Protein AF-A0A949YER8-F1 (afdb_monomer_lite)

Structure (mmCIF, N/CA/C/O backbone):
data_AF-A0A949YER8-F1
#
_entry.id   AF-A0A949YER8-F1
#
loop_
_atom_site.group_PDB
_atom_site.id
_atom_site.type_symbol
_atom_site.label_atom_id
_atom_site.label_alt_id
_atom_site.label_comp_id
_atom_site.label_asym_id
_atom_site.label_entity_id
_atom_site.label_seq_id
_atom_site.pdbx_PDB_ins_code
_atom_site.Cartn_x
_atom_site.Cartn_y
_atom_site.Cartn_z
_atom_site.occupancy
_atom_site.B_iso_or_equiv
_atom_site.auth_seq_id
_atom_site.auth_comp_id
_atom_site.auth_asym_id
_atom_site.auth_atom_id
_atom_site.pdbx_PDB_model_num
ATOM 1 N N . MET A 1 1 ? -13.036 -15.493 0.916 1.00 74.81 1 MET A N 1
ATOM 2 C CA . MET A 1 1 ? -12.367 -14.750 1.998 1.00 74.81 1 MET A CA 1
ATOM 3 C C . MET A 1 1 ? -13.317 -13.666 2.458 1.00 74.81 1 MET A C 1
ATOM 5 O O . MET A 1 1 ? -13.847 -12.955 1.612 1.00 74.81 1 MET A O 1
ATOM 9 N N . ALA A 1 2 ? -13.584 -13.602 3.754 1.00 88.44 2 ALA A N 1
ATOM 10 C CA . ALA A 1 2 ? -14.279 -12.501 4.405 1.00 88.44 2 ALA A CA 1
ATOM 11 C C . ALA A 1 2 ? -13.252 -11.532 5.011 1.00 88.44 2 ALA A C 1
ATOM 13 O O . ALA A 1 2 ? -12.121 -11.923 5.291 1.00 88.44 2 ALA A O 1
ATOM 14 N N . LEU A 1 3 ? -13.646 -10.279 5.255 1.00 85.06 3 LEU A N 1
ATOM 15 C CA . LEU A 1 3 ? -12.773 -9.286 5.898 1.00 85.06 3 LEU A CA 1
ATOM 16 C C . LEU A 1 3 ? -12.274 -9.771 7.270 1.00 85.06 3 LEU A C 1
ATOM 18 O O . LEU A 1 3 ? -11.099 -9.629 7.587 1.00 85.06 3 LEU A O 1
ATOM 22 N N . ALA A 1 4 ? -13.149 -10.433 8.033 1.00 89.06 4 ALA A N 1
ATOM 23 C CA . ALA A 1 4 ? -12.834 -11.026 9.331 1.00 89.06 4 ALA A CA 1
ATOM 24 C C . ALA A 1 4 ? -11.679 -12.046 9.286 1.00 89.06 4 ALA A C 1
ATOM 26 O O . ALA A 1 4 ? -11.005 -12.232 10.291 1.00 89.06 4 ALA A O 1
ATOM 27 N N . ASP A 1 5 ? -11.384 -12.654 8.130 1.00 89.00 5 ASP A N 1
ATOM 28 C CA . ASP A 1 5 ? -10.284 -13.619 7.995 1.00 89.00 5 ASP A CA 1
ATOM 29 C C . ASP A 1 5 ? -8.893 -12.964 8.152 1.00 89.00 5 ASP A C 1
ATOM 31 O O . ASP A 1 5 ? -7.879 -13.668 8.153 1.00 89.00 5 ASP A O 1
ATOM 35 N N . PHE A 1 6 ? -8.811 -11.629 8.196 1.00 88.19 6 PHE A N 1
ATOM 36 C CA . PHE A 1 6 ? -7.568 -10.852 8.291 1.00 88.19 6 PHE A CA 1
ATOM 37 C C . PHE A 1 6 ? -7.349 -10.199 9.662 1.00 88.19 6 PHE A C 1
ATOM 39 O O . PHE A 1 6 ? -6.256 -9.704 9.915 1.00 88.19 6 PHE A O 1
ATOM 46 N N . PHE A 1 7 ? -8.348 -10.222 10.543 1.00 88.75 7 PHE A N 1
ATOM 47 C CA . PHE A 1 7 ? -8.289 -9.597 11.865 1.00 88.75 7 PHE A CA 1
ATOM 48 C C . PHE A 1 7 ? -8.233 -10.656 12.965 1.00 88.75 7 PHE A C 1
ATOM 50 O O . PHE A 1 7 ? -8.717 -11.777 12.790 1.00 88.75 7 PHE A O 1
ATOM 57 N N . SER A 1 8 ? -7.652 -10.315 14.118 1.00 90.44 8 SER A N 1
ATOM 58 C CA . SER A 1 8 ? -7.737 -11.200 15.279 1.00 90.44 8 SER A CA 1
ATOM 59 C C . SER A 1 8 ? -9.167 -11.226 15.832 1.00 90.44 8 SER A C 1
ATOM 61 O O . SER A 1 8 ? -9.960 -10.308 15.614 1.00 90.44 8 SER A O 1
ATOM 63 N N . ALA A 1 9 ? -9.506 -12.264 16.601 1.00 92.19 9 ALA A N 1
ATOM 64 C CA . ALA A 1 9 ? -10.807 -12.329 17.270 1.00 92.19 9 ALA A CA 1
ATOM 65 C C . ALA A 1 9 ? -11.037 -11.130 18.213 1.00 92.19 9 ALA A C 1
ATOM 67 O O . ALA A 1 9 ? -12.163 -10.644 18.322 1.00 92.19 9 ALA A O 1
ATOM 68 N N . ASN A 1 10 ? -9.967 -10.633 18.846 1.00 92.75 10 ASN A N 1
ATOM 69 C CA . ASN A 1 10 ? -10.015 -9.469 19.729 1.00 92.75 10 ASN A CA 1
ATOM 70 C C . ASN A 1 10 ? -10.326 -8.188 18.947 1.00 92.75 10 ASN A C 1
ATOM 72 O O . ASN A 1 10 ? -11.195 -7.430 19.368 1.00 92.75 10 ASN A O 1
ATOM 76 N N . ASP A 1 11 ? -9.686 -7.980 17.791 1.00 91.62 11 ASP A N 1
ATOM 77 C CA . ASP A 1 11 ? -9.943 -6.807 16.944 1.00 91.62 11 ASP A CA 1
ATOM 78 C C . ASP A 1 11 ? -11.385 -6.815 16.426 1.00 91.62 11 ASP A C 1
ATOM 80 O O . ASP A 1 11 ? -12.081 -5.803 16.487 1.00 91.62 11 ASP A O 1
ATOM 84 N N . ILE A 1 12 ? -11.873 -7.982 15.981 1.00 93.38 12 ILE A N 1
ATOM 85 C CA . ILE A 1 12 ? -13.264 -8.153 15.535 1.00 93.38 12 ILE A CA 1
ATOM 86 C C . ILE A 1 12 ? -14.235 -7.798 16.664 1.00 93.38 12 ILE A C 1
ATOM 88 O O . ILE A 1 12 ? -15.216 -7.088 16.429 1.00 93.38 12 ILE A O 1
ATOM 92 N N . GLN A 1 13 ? -13.978 -8.278 17.883 1.00 95.44 13 GLN A N 1
ATOM 93 C CA . GLN A 1 13 ? -14.817 -7.981 19.040 1.00 95.44 13 GLN A CA 1
ATOM 94 C C . GLN A 1 13 ? -14.779 -6.491 19.403 1.00 95.44 13 GLN A C 1
ATOM 96 O O . GLN A 1 13 ? -15.836 -5.918 19.665 1.00 95.44 13 GLN A O 1
ATOM 101 N N . ALA A 1 14 ? -13.599 -5.864 19.392 1.00 94.25 14 ALA A N 1
ATOM 102 C CA . ALA A 1 14 ? -13.425 -4.449 19.710 1.00 94.25 14 ALA A CA 1
ATOM 103 C C . ALA A 1 14 ? -14.160 -3.545 18.707 1.00 94.25 14 ALA A C 1
ATOM 105 O O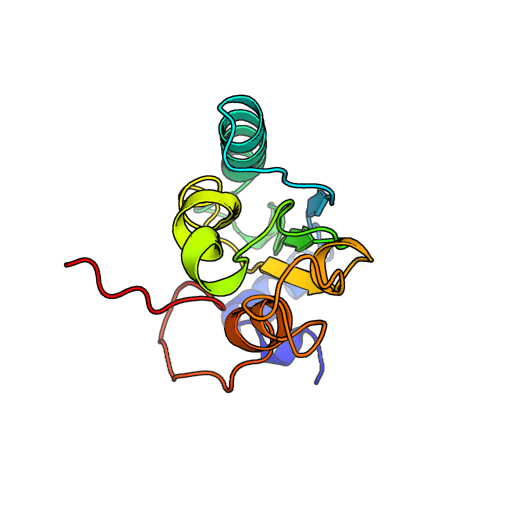 . ALA A 1 14 ? -14.983 -2.728 19.114 1.00 94.25 14 ALA A O 1
ATOM 106 N N . ILE A 1 15 ? -13.956 -3.759 17.402 1.00 94.62 15 ILE A N 1
ATOM 107 C CA . ILE A 1 15 ? -14.639 -3.019 16.326 1.00 94.62 15 ILE A CA 1
ATOM 108 C C . ILE A 1 15 ? -16.158 -3.213 16.414 1.00 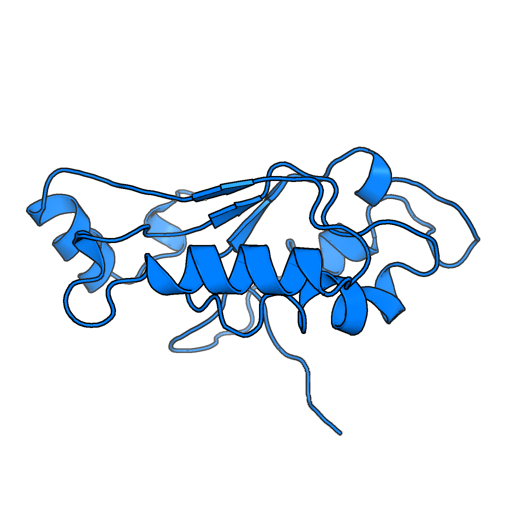94.62 15 ILE A C 1
ATOM 110 O O . ILE A 1 15 ? -16.924 -2.249 16.364 1.00 94.62 15 ILE A O 1
ATOM 114 N N . SER A 1 16 ? -16.614 -4.458 16.592 1.00 95.44 16 SER A N 1
ATOM 115 C CA . SER A 1 16 ? -18.049 -4.756 16.703 1.00 95.44 16 SER A CA 1
ATOM 116 C C . SER A 1 16 ? -18.672 -4.106 17.941 1.00 95.44 16 SER A C 1
ATOM 118 O O . SER A 1 16 ? -19.797 -3.616 17.873 1.00 95.44 16 SER A O 1
ATOM 120 N N . GLY A 1 17 ? -17.947 -4.085 19.064 1.00 97.00 17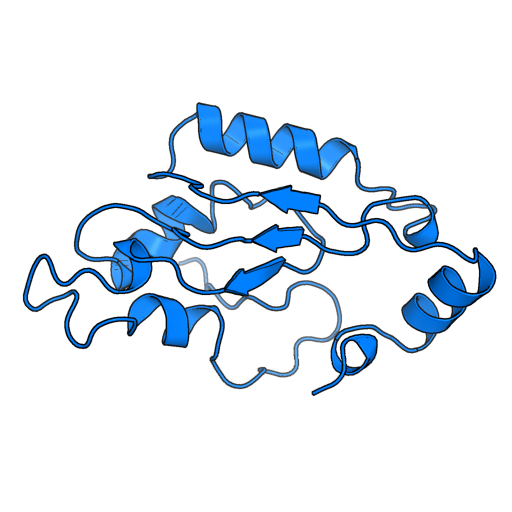 GLY A N 1
ATOM 121 C CA . GLY A 1 17 ? -18.373 -3.441 20.305 1.00 97.00 17 GLY A CA 1
ATOM 122 C C . GLY A 1 17 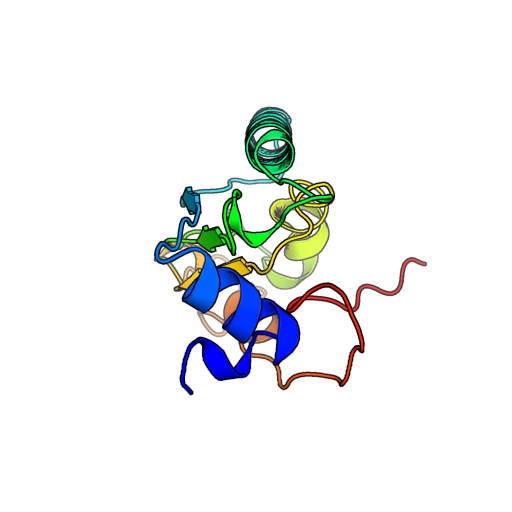? -18.398 -1.914 20.216 1.00 97.00 17 GLY A C 1
ATOM 123 O O . GLY A 1 17 ? -19.291 -1.293 20.789 1.00 97.00 17 GLY A O 1
ATOM 124 N N . PHE A 1 18 ? -17.466 -1.314 19.470 1.00 96.94 18 PHE A N 1
ATOM 125 C CA . PHE A 1 18 ? -17.456 0.123 19.184 1.00 96.94 18 PHE A CA 1
ATOM 126 C C . PHE A 1 18 ? -18.620 0.541 18.272 1.00 96.94 18 PHE A C 1
ATOM 128 O O . PHE A 1 18 ? -19.127 1.657 18.376 1.00 96.94 18 PHE A O 1
ATOM 135 N N . GLY A 1 19 ? -19.084 -0.367 17.406 1.00 97.38 19 GLY A N 1
ATOM 136 C CA . GLY A 1 19 ? -20.279 -0.179 16.579 1.00 97.38 19 GLY A CA 1
ATOM 137 C C . GLY A 1 19 ? -20.050 0.640 15.307 1.00 97.38 19 GLY A C 1
ATOM 138 O O . GLY A 1 19 ? -21.010 0.983 14.618 1.00 97.38 19 GLY A O 1
ATOM 139 N N . SER A 1 20 ? -18.795 0.943 14.971 1.00 94.94 20 SER A N 1
ATOM 140 C CA . SER A 1 20 ? -18.421 1.561 13.700 1.00 94.94 20 SER A CA 1
ATOM 141 C C . SER A 1 20 ? -17.066 1.046 13.217 1.00 94.94 20 SER A C 1
ATOM 143 O O . SER A 1 20 ? -16.281 0.508 13.994 1.00 94.94 20 SER A O 1
ATOM 145 N N . LEU A 1 21 ? -16.818 1.186 11.917 1.00 94.88 21 LEU A N 1
ATOM 146 C CA . LEU A 1 21 ? -15.573 0.806 11.262 1.00 94.88 21 LEU A CA 1
ATOM 147 C C . LEU A 1 21 ? -15.114 1.977 10.396 1.00 94.88 21 LEU A C 1
ATOM 149 O O . LEU A 1 21 ? -15.854 2.411 9.512 1.00 94.88 21 LEU A O 1
ATOM 153 N N . SER A 1 22 ? -13.892 2.442 10.628 1.00 97.19 22 SER A N 1
ATOM 154 C CA . SER A 1 22 ? -13.214 3.426 9.782 1.00 97.19 22 SER A CA 1
ATOM 155 C C . SER A 1 22 ? -12.058 2.758 9.044 1.00 97.19 22 SER A C 1
ATOM 157 O O . SER A 1 22 ? -11.479 1.792 9.538 1.00 97.19 22 SER A O 1
ATOM 159 N N . PHE A 1 23 ? -11.713 3.258 7.864 1.00 97.69 23 PHE A N 1
ATOM 160 C CA . PHE A 1 23 ? -10.560 2.808 7.086 1.00 97.69 23 PHE A CA 1
ATOM 161 C C . PHE A 1 23 ? -10.075 3.949 6.191 1.00 97.69 23 PHE A C 1
ATOM 163 O O . PHE A 1 23 ? -10.857 4.831 5.825 1.00 97.69 23 PHE A O 1
ATOM 170 N N . HIS A 1 24 ? -8.793 3.938 5.838 1.00 98.56 24 HIS A N 1
ATOM 171 C CA . HIS A 1 24 ? -8.262 4.850 4.828 1.00 98.56 24 HIS A CA 1
ATOM 172 C C . HIS A 1 24 ? -8.519 4.297 3.431 1.00 98.56 24 HIS A C 1
ATOM 174 O O . HIS A 1 24 ? -8.526 3.084 3.229 1.00 98.56 24 HIS A O 1
ATOM 180 N N . ALA A 1 25 ? -8.689 5.182 2.454 1.00 98.19 25 ALA A N 1
ATOM 181 C CA . ALA A 1 25 ? -8.735 4.813 1.047 1.00 98.19 25 ALA A CA 1
ATOM 182 C C . ALA A 1 25 ? -7.884 5.796 0.240 1.00 98.19 25 ALA A C 1
ATOM 184 O O . ALA A 1 25 ? -8.130 7.001 0.285 1.00 98.19 25 ALA A O 1
ATOM 185 N N . MET A 1 26 ? -6.891 5.285 -0.485 1.00 97.12 26 MET A N 1
ATOM 186 C CA . MET A 1 26 ? -6.021 6.084 -1.354 1.00 97.12 26 MET A CA 1
ATOM 187 C C . MET A 1 26 ? -5.530 5.258 -2.543 1.00 97.12 26 MET A C 1
ATOM 189 O O . MET A 1 26 ? -5.621 4.039 -2.518 1.00 97.12 26 MET A O 1
ATOM 193 N N . GLY A 1 27 ? -5.030 5.907 -3.586 1.00 97.38 27 GLY A N 1
ATOM 194 C CA . GLY A 1 27 ? -4.432 5.278 -4.763 1.00 97.38 27 GLY A CA 1
ATOM 195 C C . GLY A 1 27 ? -3.246 6.104 -5.239 1.00 97.38 27 GLY A C 1
ATOM 196 O O . GLY A 1 27 ? -2.944 7.132 -4.631 1.00 97.38 27 GLY A O 1
ATOM 197 N N . ASP A 1 28 ? -2.602 5.667 -6.318 1.00 98.19 28 ASP A N 1
ATOM 198 C CA . ASP A 1 28 ? -1.601 6.483 -7.013 1.00 98.19 28 ASP A CA 1
ATOM 199 C C . ASP A 1 28 ? -0.411 6.865 -6.103 1.00 98.19 28 ASP A C 1
ATOM 201 O O . ASP A 1 28 ? 0.048 8.009 -6.090 1.00 98.19 28 ASP A O 1
ATOM 205 N N . SER A 1 29 ? 0.101 5.898 -5.328 1.00 95.62 29 SER A N 1
ATOM 206 C CA . SER A 1 29 ? 1.129 6.122 -4.295 1.00 95.62 29 SER A CA 1
ATOM 207 C C . SER A 1 29 ? 2.392 6.792 -4.832 1.00 95.62 29 SER A C 1
ATOM 209 O O . SER A 1 29 ? 2.948 7.683 -4.194 1.00 95.62 29 SER A O 1
ATOM 211 N N . GLY A 1 30 ? 2.831 6.410 -6.034 1.00 95.69 30 GLY A N 1
ATOM 212 C CA . GLY A 1 30 ? 3.911 7.100 -6.731 1.00 95.69 30 GLY A CA 1
ATOM 213 C C . GLY A 1 30 ? 5.172 6.261 -6.924 1.00 95.69 30 GLY A C 1
ATOM 214 O O . GLY A 1 30 ? 5.136 5.102 -7.348 1.00 95.69 30 GLY A O 1
ATOM 215 N N . VAL A 1 31 ? 6.324 6.909 -6.742 1.00 96.81 31 VAL A N 1
ATOM 216 C CA . VAL A 1 31 ? 7.654 6.366 -7.079 1.00 96.81 31 VAL A CA 1
ATOM 217 C C . VAL A 1 31 ? 8.655 6.469 -5.926 1.00 96.81 31 VAL A C 1
ATOM 219 O O . VAL A 1 31 ? 9.862 6.453 -6.164 1.00 96.81 31 VAL A O 1
ATOM 222 N N . GLY A 1 32 ? 8.173 6.576 -4.688 1.00 95.56 32 GLY A N 1
ATOM 223 C CA . GLY A 1 32 ? 8.999 6.774 -3.497 1.00 95.56 32 GLY A CA 1
ATOM 224 C C . GLY A 1 32 ? 9.485 8.214 -3.334 1.00 95.56 32 GLY A C 1
ATOM 225 O O . GLY A 1 32 ? 10.646 8.441 -2.998 1.00 95.56 32 GLY A O 1
ATOM 226 N N . THR A 1 33 ? 8.636 9.200 -3.639 1.00 97.12 33 THR A N 1
ATOM 227 C CA . THR A 1 33 ? 8.992 10.619 -3.471 1.00 97.12 33 THR A CA 1
ATOM 228 C C . THR A 1 33 ? 8.777 11.080 -2.025 1.00 97.12 33 THR A C 1
ATOM 230 O O . THR A 1 33 ? 8.000 10.461 -1.295 1.00 97.12 33 THR A O 1
ATOM 233 N N . PRO A 1 34 ? 9.408 12.185 -1.585 1.00 97.06 34 PRO A N 1
ATOM 234 C CA . PRO A 1 34 ? 9.164 12.746 -0.254 1.00 97.06 34 PRO A CA 1
ATOM 235 C C . PRO A 1 34 ? 7.684 13.046 0.032 1.00 97.06 34 PRO A C 1
ATOM 237 O O . PRO A 1 34 ? 7.242 12.940 1.172 1.00 97.06 34 PRO A O 1
ATOM 240 N N . GLU A 1 35 ? 6.903 13.393 -0.991 1.00 97.06 35 GLU A N 1
ATOM 241 C CA . GLU A 1 35 ? 5.466 13.642 -0.865 1.00 97.06 35 GLU A CA 1
ATOM 242 C C . GLU A 1 35 ? 4.694 12.362 -0.533 1.00 97.06 35 GLU A C 1
ATOM 244 O O . GLU A 1 35 ? 3.788 12.406 0.296 1.00 97.06 35 GLU A O 1
ATOM 249 N N . GLN A 1 36 ? 5.080 11.221 -1.115 1.00 97.00 36 GLN A N 1
ATOM 250 C CA . GLN A 1 36 ? 4.498 9.921 -0.774 1.00 97.00 36 GLN A CA 1
ATOM 251 C C . GLN A 1 36 ? 4.756 9.578 0.699 1.00 97.00 36 GLN A C 1
ATOM 253 O O . GLN A 1 36 ? 3.818 9.246 1.420 1.00 97.00 36 GLN A O 1
ATOM 258 N N . HIS A 1 37 ? 5.997 9.754 1.171 1.00 96.94 37 HIS A N 1
ATOM 259 C CA . HIS A 1 37 ? 6.329 9.592 2.593 1.00 96.94 37 HIS A CA 1
ATOM 260 C C . HIS A 1 37 ? 5.482 10.515 3.481 1.00 96.94 37 HIS A C 1
ATOM 262 O O . HIS A 1 37 ? 4.946 10.084 4.494 1.00 96.94 37 HIS A O 1
ATOM 268 N N . ALA A 1 38 ? 5.297 11.779 3.087 1.00 97.56 38 ALA A N 1
ATOM 269 C CA . ALA A 1 38 ? 4.501 12.727 3.863 1.00 97.56 38 ALA A CA 1
ATOM 270 C C . ALA A 1 38 ? 3.015 12.328 3.964 1.00 97.56 38 ALA A C 1
ATOM 272 O O . ALA A 1 38 ? 2.383 12.594 4.991 1.00 97.56 38 ALA A O 1
ATOM 273 N N . VAL A 1 39 ? 2.456 11.699 2.923 1.00 97.38 39 VAL A N 1
ATOM 274 C CA . VAL A 1 39 ? 1.090 11.151 2.938 1.00 97.38 39 VAL A CA 1
ATOM 275 C C . VAL A 1 39 ? 1.006 9.941 3.867 1.00 97.38 39 VAL A C 1
ATOM 277 O O . VAL A 1 39 ? 0.130 9.919 4.733 1.00 97.38 39 VAL A O 1
ATOM 280 N N . ALA A 1 40 ? 1.933 8.987 3.757 1.00 96.19 40 ALA A N 1
ATOM 281 C CA . ALA A 1 40 ? 1.995 7.829 4.651 1.00 96.19 40 ALA A CA 1
ATOM 282 C C . ALA A 1 40 ? 2.163 8.244 6.123 1.00 96.19 40 ALA A C 1
ATOM 284 O O . ALA A 1 40 ? 1.439 7.761 6.993 1.00 96.19 40 ALA A O 1
ATOM 285 N N . ASP A 1 41 ? 3.024 9.227 6.395 1.00 96.94 41 ASP A N 1
ATOM 286 C CA . ASP A 1 41 ? 3.214 9.822 7.721 1.00 96.94 41 ASP A CA 1
ATOM 287 C C . ASP A 1 41 ? 1.965 10.542 8.236 1.00 96.94 41 ASP A C 1
ATOM 289 O O . ASP A 1 41 ? 1.735 10.628 9.442 1.00 96.94 41 ASP A O 1
ATOM 293 N N . ALA A 1 42 ? 1.168 11.139 7.350 1.00 98.12 42 ALA A N 1
ATOM 294 C CA . ALA A 1 42 ? -0.095 11.747 7.742 1.00 98.12 42 ALA A CA 1
ATOM 295 C C . ALA A 1 42 ? -1.125 10.684 8.117 1.00 98.12 42 ALA A C 1
ATOM 297 O O . ALA A 1 42 ? -1.732 10.797 9.179 1.00 98.12 42 ALA A O 1
ATOM 298 N N . MET A 1 43 ? -1.261 9.638 7.303 1.00 98.00 43 MET A N 1
ATOM 299 C CA . MET A 1 43 ? -2.158 8.522 7.591 1.00 98.00 43 MET A CA 1
ATOM 300 C C . MET A 1 43 ? -1.744 7.772 8.864 1.00 98.00 43 MET A C 1
ATOM 302 O O . MET A 1 43 ? -2.603 7.407 9.663 1.00 98.00 43 MET A O 1
ATOM 306 N N . SER A 1 44 ? -0.445 7.577 9.111 1.00 96.56 44 SER A N 1
ATOM 307 C CA . SER A 1 44 ? 0.032 6.881 10.313 1.00 96.56 44 SER A CA 1
ATOM 308 C C . SER A 1 44 ? -0.319 7.617 11.610 1.00 96.56 44 SER A C 1
ATOM 310 O O . SER A 1 44 ? -0.546 6.981 12.639 1.00 96.56 44 SER A O 1
ATOM 312 N N . ARG A 1 45 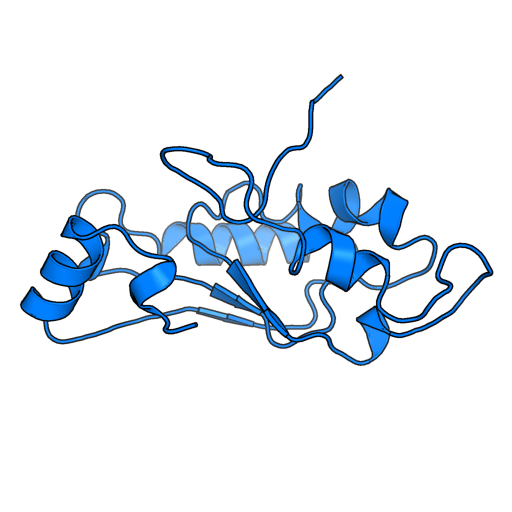? -0.446 8.951 11.571 1.00 97.44 45 ARG A N 1
ATOM 313 C CA . ARG A 1 45 ? -0.882 9.760 12.722 1.00 97.44 45 ARG A CA 1
ATOM 314 C C . ARG A 1 45 ? -2.360 9.598 13.073 1.00 97.44 45 ARG A C 1
ATOM 316 O O . ARG A 1 45 ? -2.726 9.901 14.206 1.00 97.44 45 ARG A O 1
ATOM 323 N N . ASP A 1 46 ? -3.188 9.110 12.151 1.00 97.75 46 ASP A N 1
ATOM 324 C CA . ASP A 1 46 ? -4.590 8.782 12.438 1.00 97.75 46 ASP A CA 1
ATOM 325 C C . ASP A 1 46 ? -4.728 7.441 13.181 1.00 97.75 46 ASP A C 1
ATOM 327 O O . ASP A 1 46 ? -5.799 7.122 13.706 1.00 97.75 46 ASP A O 1
ATOM 331 N N . LEU A 1 47 ? -3.664 6.630 13.225 1.00 95.38 47 LEU A N 1
ATOM 332 C CA . LEU A 1 47 ? -3.678 5.341 13.907 1.00 95.38 47 LEU A CA 1
ATOM 333 C C . LEU A 1 47 ? -3.703 5.544 15.425 1.00 95.38 47 LEU A C 1
ATOM 335 O O . LEU A 1 47 ? -2.859 6.229 16.005 1.00 95.38 47 LEU A O 1
ATOM 339 N N . ASN A 1 48 ? -4.652 4.891 16.094 1.00 94.12 48 ASN A N 1
ATOM 340 C CA . ASN A 1 48 ? -4.793 4.958 17.544 1.00 94.12 48 ASN A CA 1
ATOM 341 C C . ASN A 1 48 ? -4.330 3.648 18.188 1.00 94.12 48 ASN A C 1
ATOM 343 O O . ASN A 1 48 ? -5.101 2.710 18.337 1.00 94.12 48 ASN A O 1
ATOM 347 N N . VAL A 1 49 ? -3.060 3.581 18.586 1.00 88.75 49 VAL A N 1
ATOM 348 C CA . VAL A 1 49 ? -2.457 2.357 19.151 1.00 88.75 49 VAL A CA 1
ATOM 349 C C . VAL A 1 49 ? -3.129 1.919 20.460 1.00 88.75 49 VAL A C 1
ATOM 351 O O . VAL A 1 49 ? -3.238 0.725 20.728 1.00 88.75 49 VAL A O 1
ATOM 354 N N . SER A 1 50 ? -3.590 2.870 21.276 1.00 92.69 50 SER A N 1
ATOM 355 C CA . SER A 1 50 ? -4.240 2.579 22.563 1.00 92.69 50 SER A CA 1
ATOM 356 C C . SER A 1 50 ? -5.693 2.135 22.406 1.00 92.69 50 SER A C 1
ATOM 358 O O . SER A 1 50 ? -6.194 1.385 23.242 1.00 92.69 50 SER A O 1
ATOM 360 N N . HIS A 1 51 ? -6.357 2.609 21.351 1.00 94.12 51 HIS A N 1
ATOM 361 C CA . HIS A 1 51 ? -7.747 2.306 21.021 1.00 94.12 51 HIS A CA 1
ATOM 362 C C . HIS A 1 51 ? -7.908 2.087 19.508 1.00 94.12 51 HIS A C 1
ATOM 364 O O . HIS A 1 51 ? -8.457 2.960 18.824 1.00 94.12 51 HIS A O 1
ATOM 370 N N . PRO A 1 52 ? -7.415 0.960 18.954 1.00 92.88 52 PRO A N 1
ATOM 371 C CA . PRO A 1 52 ? -7.414 0.721 17.509 1.00 92.88 52 PRO A CA 1
ATOM 372 C C . PRO A 1 52 ? -8.804 0.791 16.874 1.00 92.88 52 PRO A C 1
ATOM 374 O O . PRO A 1 52 ? -8.942 1.231 15.737 1.00 92.88 52 PRO A O 1
ATOM 377 N N . GLU A 1 53 ? -9.846 0.429 17.625 1.00 95.19 53 GLU A N 1
ATOM 378 C CA . GLU A 1 53 ? -11.247 0.509 17.208 1.00 95.19 53 GLU A CA 1
ATOM 379 C C . GLU A 1 53 ? -11.742 1.942 16.955 1.00 95.19 53 GLU A C 1
ATOM 381 O O . GLU A 1 53 ? -12.724 2.133 16.241 1.00 95.19 53 GLU A O 1
ATOM 386 N N . GLN A 1 54 ? -11.062 2.950 17.513 1.00 96.56 54 GLN A N 1
ATOM 387 C CA . GLN A 1 54 ? -11.363 4.372 17.312 1.00 96.56 54 GLN A CA 1
ATOM 388 C C . GLN A 1 54 ? -10.591 4.978 16.130 1.00 96.56 54 GLN A C 1
ATOM 390 O O . GLN A 1 54 ? -10.816 6.139 15.791 1.00 96.56 54 GLN A O 1
ATOM 395 N N . GLY A 1 55 ? -9.668 4.222 15.528 1.00 96.38 55 GLY A N 1
ATOM 396 C CA . GLY A 1 55 ? -8.882 4.631 14.369 1.00 96.38 55 GLY A CA 1
ATOM 397 C C . GLY A 1 55 ? -9.271 3.888 13.082 1.00 96.38 55 GLY A C 1
ATOM 398 O O . GLY A 1 55 ? -10.194 3.069 13.065 1.00 96.38 55 GLY A O 1
ATOM 399 N N . PRO A 1 56 ? -8.569 4.164 11.972 1.00 97.50 56 PRO A N 1
ATOM 400 C CA . PRO A 1 56 ? -8.705 3.410 10.730 1.00 97.50 56 PRO A CA 1
ATOM 401 C C . PRO A 1 56 ? -8.224 1.969 10.930 1.00 97.50 56 PRO A C 1
ATOM 403 O O . PRO A 1 56 ? -7.070 1.760 11.275 1.00 97.50 56 PRO A O 1
ATOM 406 N N . ALA A 1 57 ? -9.062 0.963 10.689 1.00 95.44 57 ALA A N 1
ATOM 407 C CA . ALA A 1 57 ? -8.701 -0.444 10.895 1.00 95.44 57 ALA A CA 1
ATOM 408 C C . ALA A 1 57 ? -7.722 -0.987 9.835 1.00 95.44 57 ALA A C 1
ATOM 410 O O . ALA A 1 57 ? -6.995 -1.948 10.083 1.00 95.44 57 ALA A O 1
ATOM 411 N N . PHE A 1 58 ? -7.731 -0.398 8.640 1.00 95.69 58 PHE A N 1
ATOM 412 C CA . PHE A 1 58 ? -6.883 -0.762 7.507 1.00 95.69 58 PHE A CA 1
ATOM 413 C C . PHE A 1 58 ? -6.816 0.386 6.491 1.00 95.69 58 PHE A C 1
ATOM 415 O O . PHE A 1 58 ? -7.611 1.329 6.549 1.00 95.69 58 PHE A O 1
ATOM 422 N N . LEU A 1 59 ? -5.916 0.248 5.521 1.00 97.62 59 LEU A N 1
ATOM 423 C CA . LEU A 1 59 ? -5.889 1.012 4.280 1.00 97.62 59 LEU A CA 1
ATOM 424 C C . LEU A 1 59 ? -6.416 0.148 3.127 1.00 97.62 59 LEU A C 1
ATOM 426 O O . LEU A 1 59 ? -5.954 -0.971 2.916 1.00 97.62 59 LEU A O 1
ATOM 430 N N . LEU A 1 60 ? -7.374 0.670 2.363 1.00 97.69 60 LEU A N 1
ATOM 431 C CA . LEU A 1 60 ? -7.765 0.151 1.056 1.00 97.69 60 LEU A CA 1
ATOM 432 C C . LEU A 1 60 ? -7.041 0.940 -0.041 1.00 97.69 60 LEU A C 1
ATOM 434 O O . LEU A 1 60 ? -7.440 2.054 -0.378 1.00 97.69 60 LEU A O 1
ATOM 438 N N . HIS A 1 61 ? -5.992 0.356 -0.609 1.00 98.06 61 HIS A N 1
ATOM 439 C CA . HIS A 1 61 ? -5.277 0.926 -1.738 1.00 98.06 61 HIS A CA 1
ATOM 440 C C . HIS A 1 61 ? -6.021 0.654 -3.053 1.00 98.06 61 HIS A C 1
ATOM 442 O O . HIS A 1 61 ? -6.240 -0.494 -3.444 1.00 98.06 61 HIS A O 1
ATOM 448 N N . LEU A 1 62 ? -6.386 1.721 -3.759 1.00 98.19 62 LEU A N 1
ATOM 449 C CA . LEU A 1 62 ? -7.294 1.751 -4.908 1.00 98.19 62 LEU A CA 1
ATOM 450 C C . LEU A 1 62 ? -6.604 1.512 -6.264 1.00 98.19 62 LEU A C 1
ATOM 452 O O . LEU A 1 62 ? -7.167 1.853 -7.301 1.00 98.19 62 LEU A O 1
ATOM 456 N N . GLY A 1 63 ? -5.420 0.898 -6.262 1.00 97.88 63 GLY A N 1
ATOM 457 C CA . GLY A 1 63 ? -4.616 0.671 -7.466 1.00 97.88 63 GLY A CA 1
ATOM 458 C C . GLY A 1 63 ? -3.533 1.706 -7.722 1.00 97.88 63 GLY A C 1
ATOM 459 O O . GLY A 1 63 ? -3.408 2.695 -7.000 1.00 97.88 63 GLY A O 1
ATOM 460 N N . ASP A 1 64 ? -2.720 1.391 -8.728 1.00 98.38 64 ASP A N 1
ATOM 461 C CA . ASP A 1 64 ? -1.493 2.092 -9.089 1.00 98.38 64 ASP A CA 1
ATOM 462 C C . ASP A 1 64 ? -0.550 2.194 -7.883 1.00 98.38 64 ASP A C 1
ATOM 464 O O . ASP A 1 64 ? -0.183 3.276 -7.419 1.00 98.38 64 ASP A O 1
ATOM 468 N N . ILE A 1 65 ? -0.187 1.015 -7.353 1.00 97.75 65 ILE A N 1
ATOM 469 C CA . ILE A 1 65 ? 0.637 0.892 -6.143 1.00 97.75 65 ILE A CA 1
ATOM 470 C C . ILE A 1 65 ? 2.017 1.509 -6.370 1.00 97.75 65 ILE A C 1
ATOM 472 O O . ILE A 1 65 ? 2.515 2.263 -5.541 1.00 97.75 65 ILE A O 1
ATOM 476 N N . ILE A 1 66 ? 2.649 1.186 -7.500 1.00 96.50 66 ILE A N 1
ATOM 477 C CA . ILE A 1 66 ? 3.924 1.785 -7.897 1.00 96.50 66 ILE A CA 1
ATOM 478 C C . ILE A 1 66 ? 3.917 2.133 -9.380 1.00 96.50 66 ILE A C 1
ATOM 480 O O . ILE A 1 66 ? 3.414 1.381 -10.217 1.00 96.50 66 ILE A O 1
ATOM 484 N N . TYR A 1 67 ? 4.575 3.235 -9.731 1.00 97.31 67 TYR A N 1
ATOM 485 C CA . TYR A 1 67 ? 4.800 3.601 -11.130 1.00 97.31 67 TYR A CA 1
ATOM 486 C C . TYR A 1 67 ? 6.199 3.202 -11.605 1.00 97.31 67 TYR A C 1
ATOM 488 O O . TYR A 1 67 ? 7.143 3.064 -10.824 1.00 97.31 67 TYR A O 1
ATOM 496 N N . GLY A 1 68 ? 6.350 3.078 -12.926 1.00 95.81 68 GLY A N 1
ATOM 497 C CA . GLY A 1 68 ? 7.637 2.904 -13.604 1.00 95.81 68 GLY A CA 1
ATOM 498 C C . GLY A 1 68 ? 7.985 1.456 -13.985 1.00 95.81 68 GLY A C 1
ATOM 499 O O . GLY A 1 68 ? 7.179 0.539 -13.815 1.00 95.81 68 GLY A O 1
ATOM 500 N N . PRO A 1 69 ? 9.168 1.247 -14.592 1.00 96.31 69 PRO A N 1
ATOM 501 C CA . PRO A 1 69 ? 9.640 -0.074 -15.000 1.00 96.31 69 PRO A CA 1
ATOM 502 C C . PRO A 1 69 ? 10.269 -0.837 -13.826 1.00 96.31 69 PRO A C 1
ATOM 504 O O . PRO A 1 69 ? 10.540 -0.249 -12.773 1.00 96.31 69 PRO A O 1
ATOM 507 N N . ASN A 1 70 ? 10.571 -2.116 -14.066 1.00 96.00 70 ASN A N 1
ATOM 508 C CA . ASN A 1 70 ? 11.275 -3.017 -13.148 1.00 96.00 70 ASN A CA 1
ATOM 509 C C . ASN A 1 70 ? 10.566 -3.160 -11.789 1.00 96.00 70 ASN A C 1
ATOM 511 O O . ASN A 1 70 ? 11.188 -3.153 -10.726 1.00 96.00 70 ASN A O 1
ATOM 515 N N . LYS A 1 71 ? 9.234 -3.270 -11.829 1.00 94.94 71 LYS A N 1
ATOM 516 C CA . LYS A 1 71 ? 8.352 -3.162 -10.653 1.00 94.94 71 LYS A CA 1
ATOM 517 C C . LYS A 1 71 ? 8.732 -4.092 -9.501 1.00 94.94 71 LYS A C 1
ATOM 519 O O . LYS A 1 71 ? 8.705 -3.676 -8.348 1.00 94.94 71 LYS A O 1
ATOM 524 N N . LYS A 1 72 ? 9.135 -5.329 -9.804 1.00 93.38 72 LYS A N 1
ATOM 525 C CA . LYS A 1 72 ? 9.538 -6.316 -8.789 1.00 93.38 72 LYS A CA 1
ATOM 526 C C . LYS A 1 72 ? 10.710 -5.843 -7.934 1.00 93.38 72 LYS A C 1
ATOM 528 O O . LYS A 1 72 ? 10.652 -5.943 -6.715 1.00 93.38 72 LYS A O 1
ATOM 533 N N . ALA A 1 73 ? 11.753 -5.298 -8.561 1.00 95.00 73 ALA A N 1
ATOM 534 C CA . ALA A 1 73 ? 12.928 -4.820 -7.835 1.00 95.00 73 ALA A CA 1
ATOM 535 C C . ALA A 1 73 ? 12.660 -3.496 -7.099 1.00 95.00 73 ALA A C 1
ATOM 537 O O . ALA A 1 73 ? 13.330 -3.178 -6.121 1.00 95.00 73 ALA A O 1
ATOM 538 N N . GLU A 1 74 ? 11.683 -2.721 -7.572 1.00 96.00 74 GLU A N 1
ATOM 539 C CA . GLU A 1 74 ? 11.417 -1.370 -7.082 1.00 96.00 74 GLU A CA 1
ATOM 540 C C . GLU A 1 74 ? 10.354 -1.304 -5.982 1.00 96.00 74 GLU A C 1
ATOM 542 O O . GLU A 1 74 ? 10.244 -0.271 -5.329 1.00 96.00 74 GLU A O 1
ATOM 547 N N . TYR A 1 75 ? 9.615 -2.386 -5.715 1.00 94.94 75 TYR A N 1
ATOM 548 C CA . TYR A 1 75 ? 8.579 -2.418 -4.671 1.00 94.94 75 TYR A CA 1
ATOM 549 C C . TYR A 1 75 ? 9.106 -1.972 -3.299 1.00 94.94 75 TYR A C 1
ATOM 551 O O . TYR A 1 75 ? 8.461 -1.195 -2.596 1.00 94.94 75 TYR A O 1
ATOM 559 N N . ALA A 1 76 ? 10.332 -2.380 -2.956 1.00 92.38 76 ALA A N 1
ATOM 560 C CA . ALA A 1 76 ? 10.983 -1.962 -1.719 1.00 92.38 76 ALA A CA 1
ATOM 561 C C . ALA A 1 76 ? 11.206 -0.445 -1.639 1.00 92.38 76 ALA A C 1
ATOM 563 O O . ALA A 1 76 ? 10.977 0.160 -0.596 1.00 92.38 76 ALA A O 1
ATOM 564 N N . ASN A 1 77 ? 11.640 0.173 -2.738 1.00 94.81 77 ASN A N 1
ATOM 565 C CA . ASN A 1 77 ? 11.914 1.609 -2.791 1.00 94.81 77 ASN A CA 1
ATOM 566 C C . ASN A 1 77 ? 10.635 2.444 -2.920 1.00 94.81 77 ASN A C 1
ATOM 568 O O . ASN A 1 77 ? 10.590 3.558 -2.413 1.00 94.81 77 ASN A O 1
ATOM 572 N N . ARG A 1 78 ? 9.640 1.937 -3.656 1.00 96.56 78 ARG A N 1
ATOM 573 C CA . ARG A 1 78 ? 8.492 2.718 -4.136 1.00 96.56 78 ARG A CA 1
ATOM 574 C C . ARG A 1 78 ? 7.205 2.484 -3.359 1.00 96.56 78 ARG A C 1
ATOM 576 O O . ARG A 1 78 ? 6.271 3.250 -3.546 1.00 96.56 78 ARG A O 1
ATOM 583 N N . PHE A 1 79 ? 7.156 1.462 -2.513 1.00 96.31 79 PHE A N 1
ATOM 584 C CA . PHE A 1 79 ? 5.992 1.175 -1.679 1.00 96.31 79 PHE A CA 1
ATOM 585 C C . PHE A 1 79 ? 6.397 0.907 -0.229 1.00 96.31 79 PHE A C 1
ATOM 587 O O . PHE A 1 79 ? 6.008 1.628 0.674 1.00 96.31 79 PHE A O 1
ATOM 594 N N . TYR A 1 80 ? 7.302 -0.042 0.010 1.00 94.00 80 TYR A N 1
ATOM 595 C CA . TYR A 1 80 ? 7.594 -0.450 1.386 1.00 94.00 80 TYR A CA 1
ATOM 596 C C . TYR A 1 80 ? 8.273 0.599 2.259 1.00 94.00 80 TYR A C 1
ATOM 598 O O . TYR A 1 80 ? 7.892 0.760 3.411 1.00 94.00 80 TYR A O 1
ATOM 606 N N . ARG A 1 81 ? 9.297 1.291 1.750 1.00 93.88 81 ARG A N 1
ATOM 607 C CA . ARG A 1 81 ? 9.937 2.367 2.522 1.00 93.88 81 ARG A CA 1
ATOM 608 C C . ARG A 1 81 ? 9.049 3.600 2.683 1.00 93.88 81 ARG A C 1
ATOM 610 O O . ARG A 1 81 ? 9.093 4.176 3.761 1.00 93.88 81 ARG A O 1
ATOM 617 N N . PRO A 1 82 ? 8.285 4.034 1.664 1.00 95.50 82 PRO A N 1
ATOM 618 C CA . PRO A 1 82 ? 7.333 5.125 1.845 1.00 95.50 82 PRO A CA 1
ATOM 619 C C . PRO A 1 82 ? 6.276 4.870 2.916 1.00 95.50 82 PRO A C 1
ATOM 621 O O . PRO A 1 82 ? 5.949 5.794 3.651 1.00 95.50 82 PRO A O 1
ATOM 624 N N . ASP A 1 83 ? 5.789 3.634 3.024 1.00 94.75 83 ASP A N 1
ATOM 625 C CA . ASP A 1 83 ? 4.698 3.252 3.924 1.00 94.75 83 ASP A CA 1
ATOM 626 C C . ASP A 1 83 ? 5.175 2.620 5.252 1.00 94.75 83 ASP A C 1
ATOM 628 O O . ASP A 1 83 ? 4.379 2.030 5.982 1.00 94.75 83 ASP A O 1
ATOM 632 N N . ASP A 1 84 ? 6.461 2.737 5.606 1.00 91.88 84 ASP A N 1
ATOM 633 C CA . ASP A 1 84 ? 7.063 2.037 6.7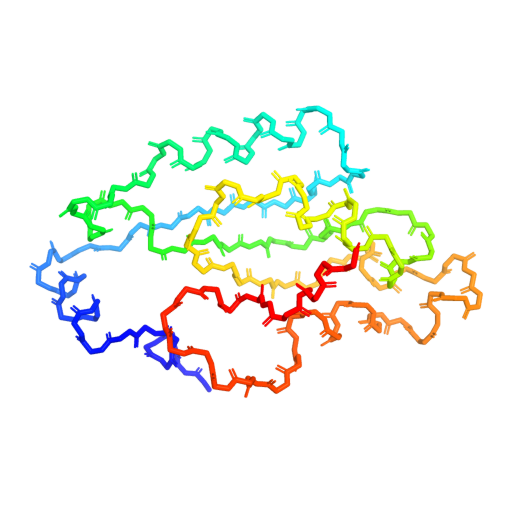56 1.00 91.88 84 ASP A CA 1
ATOM 634 C C . ASP A 1 84 ? 6.454 2.411 8.124 1.00 91.88 84 ASP A C 1
ATOM 636 O O . ASP A 1 84 ? 6.385 1.576 9.033 1.00 91.88 84 ASP A O 1
ATOM 640 N N . ASN A 1 85 ? 5.948 3.638 8.250 1.00 91.38 85 ASN A N 1
ATOM 641 C CA . ASN A 1 85 ? 5.262 4.141 9.438 1.00 91.38 85 ASN A CA 1
ATOM 642 C C . ASN A 1 85 ? 3.775 3.742 9.501 1.00 91.38 85 ASN A C 1
ATOM 644 O O . ASN A 1 85 ? 3.129 3.954 10.529 1.00 91.38 85 ASN A O 1
ATOM 648 N N . TYR A 1 86 ? 3.198 3.173 8.437 1.00 94.81 86 TYR A N 1
ATOM 649 C CA . TYR A 1 86 ? 1.805 2.727 8.430 1.00 94.81 86 TYR A CA 1
ATOM 650 C C . TYR A 1 86 ? 1.695 1.271 8.902 1.00 94.81 86 TYR A C 1
ATOM 652 O O . TYR A 1 86 ? 1.966 0.327 8.166 1.00 94.81 86 TYR A O 1
ATOM 660 N N . HIS A 1 87 ? 1.292 1.065 10.158 1.00 90.31 87 HIS A N 1
ATOM 661 C CA . HIS A 1 87 ? 1.361 -0.259 10.797 1.00 90.31 87 HIS A CA 1
ATOM 662 C C . HIS A 1 87 ? 0.095 -1.119 10.673 1.00 90.31 87 HIS A C 1
ATOM 664 O O . HIS A 1 87 ? 0.108 -2.293 11.059 1.00 90.31 87 HIS A O 1
ATOM 670 N N . ASN A 1 88 ? -0.994 -0.561 10.142 1.00 92.38 88 ASN A N 1
ATOM 671 C CA . ASN A 1 88 ? -2.230 -1.308 9.928 1.00 92.38 88 ASN A CA 1
ATOM 672 C C . ASN A 1 88 ? -2.198 -2.078 8.602 1.00 92.38 88 ASN A C 1
ATOM 674 O O . ASN A 1 88 ? -1.326 -1.883 7.759 1.00 92.38 88 ASN A O 1
ATOM 678 N N . LEU A 1 89 ? -3.147 -3.000 8.426 1.00 92.38 89 LEU A N 1
ATOM 679 C CA . LEU A 1 89 ? -3.237 -3.810 7.211 1.00 92.38 89 LEU A CA 1
ATOM 680 C C . LEU A 1 89 ? -3.455 -2.933 5.976 1.00 92.38 89 LEU A C 1
ATOM 682 O O . LEU A 1 89 ? -4.240 -1.987 6.025 1.00 92.38 89 LEU A O 1
ATOM 686 N N . ILE A 1 90 ? -2.827 -3.303 4.857 1.00 95.19 90 ILE A N 1
ATOM 687 C CA . ILE A 1 90 ? -3.055 -2.670 3.558 1.00 95.19 90 ILE A CA 1
ATOM 688 C C . ILE A 1 90 ? -3.659 -3.704 2.605 1.00 95.19 90 ILE A C 1
ATOM 690 O O . ILE A 1 90 ? -3.034 -4.707 2.265 1.00 95.19 90 ILE A O 1
ATOM 694 N N . PHE A 1 91 ? -4.888 -3.457 2.161 1.00 95.06 91 PHE A N 1
ATOM 695 C CA . PHE A 1 91 ? -5.551 -4.227 1.114 1.00 95.06 91 PHE A CA 1
ATOM 696 C C . PHE A 1 91 ? -5.401 -3.501 -0.213 1.00 95.06 91 PHE A C 1
ATOM 698 O O . PHE A 1 91 ? -5.778 -2.341 -0.312 1.00 95.06 91 PHE A O 1
ATOM 705 N N . GLY A 1 92 ? -4.896 -4.178 -1.239 1.00 95.19 92 GLY A N 1
ATOM 706 C CA . GLY A 1 92 ? -4.716 -3.593 -2.565 1.00 95.19 92 GLY A CA 1
ATOM 707 C C . GLY A 1 92 ? -5.656 -4.198 -3.597 1.00 95.19 92 GLY A C 1
ATOM 708 O O . GLY A 1 92 ? -5.889 -5.408 -3.606 1.00 95.19 92 GLY A O 1
ATOM 709 N N . ILE A 1 93 ? -6.143 -3.358 -4.505 1.00 96.56 93 ILE A N 1
ATOM 710 C CA . ILE A 1 93 ? -6.602 -3.773 -5.837 1.00 96.56 93 ILE A CA 1
ATOM 711 C C . ILE A 1 93 ? -5.576 -3.296 -6.870 1.00 96.56 93 ILE A C 1
ATOM 713 O O . ILE A 1 93 ? -4.956 -2.263 -6.635 1.00 96.56 93 ILE A O 1
ATOM 717 N N . PRO A 1 94 ? -5.354 -4.012 -7.985 1.00 97.75 94 PRO A N 1
ATOM 718 C CA . PRO A 1 94 ? -4.430 -3.541 -9.006 1.00 97.75 94 PRO A CA 1
ATOM 719 C C . PRO A 1 94 ? -5.074 -2.447 -9.865 1.00 97.75 94 PRO A C 1
ATOM 721 O O . PRO A 1 94 ? -6.227 -2.576 -10.284 1.00 97.75 94 PRO A O 1
ATOM 724 N N . GLY A 1 95 ? -4.305 -1.404 -10.165 1.00 98.19 95 GLY A N 1
ATOM 725 C CA . GLY A 1 95 ? -4.609 -0.406 -11.188 1.00 98.19 95 GLY A CA 1
ATOM 726 C C . GLY A 1 95 ? -3.980 -0.753 -12.541 1.00 98.19 95 GLY A C 1
ATOM 727 O O . GLY A 1 95 ? -3.385 -1.821 -12.730 1.00 98.19 95 GLY A O 1
ATOM 728 N N . ASN A 1 96 ? -4.110 0.141 -13.523 1.00 98.19 96 ASN A N 1
ATOM 729 C CA . ASN A 1 96 ? -3.541 -0.096 -14.851 1.00 98.19 96 ASN A CA 1
ATOM 730 C C . ASN A 1 96 ? -2.008 -0.038 -14.850 1.00 98.19 96 ASN A C 1
ATOM 732 O O . ASN A 1 96 ? -1.386 -0.767 -15.625 1.00 98.19 96 ASN A O 1
ATOM 736 N N . HIS A 1 97 ? -1.386 0.784 -13.998 1.00 98.06 97 HIS A N 1
ATOM 737 C CA . HIS A 1 97 ? 0.072 0.855 -13.916 1.00 98.06 97 HIS A CA 1
ATOM 738 C C . HIS A 1 97 ? 0.679 -0.391 -13.280 1.00 98.06 97 HIS A C 1
ATOM 740 O O . HIS A 1 97 ? 1.772 -0.786 -13.683 1.00 98.06 97 HIS A O 1
ATOM 746 N N . ASP A 1 98 ? -0.044 -1.085 -12.400 1.00 97.81 98 ASP A N 1
ATOM 747 C CA . ASP A 1 98 ? 0.388 -2.376 -11.849 1.00 97.81 98 ASP A CA 1
ATOM 748 C C . ASP A 1 98 ? 0.455 -3.475 -12.927 1.00 97.81 98 ASP A C 1
ATOM 750 O O . ASP A 1 98 ? 1.263 -4.405 -12.843 1.00 97.81 98 ASP A O 1
ATOM 754 N N . GLY A 1 99 ? -0.384 -3.360 -13.962 1.00 97.44 99 GLY A N 1
ATOM 755 C CA . GLY A 1 99 ? -0.436 -4.272 -15.106 1.00 97.44 99 GLY A CA 1
ATOM 756 C C . GLY A 1 99 ? 0.451 -3.872 -16.289 1.00 97.44 99 GLY A C 1
ATOM 757 O O . GLY A 1 99 ? 0.561 -4.631 -17.254 1.00 97.44 99 GLY A O 1
ATOM 758 N N . GLU A 1 100 ? 1.075 -2.697 -16.252 1.00 97.69 100 GLU A N 1
ATOM 759 C CA . GLU A 1 100 ? 1.809 -2.143 -17.388 1.00 97.69 100 GLU A CA 1
ATOM 760 C C . GLU A 1 100 ? 3.147 -2.865 -17.626 1.00 97.69 100 GLU A C 1
ATOM 762 O O . GLU A 1 100 ? 4.037 -2.869 -16.769 1.00 97.69 100 GLU A O 1
ATOM 767 N N . VAL A 1 101 ? 3.335 -3.394 -18.839 1.00 96.88 101 VAL A N 1
ATOM 768 C CA . VAL A 1 101 ? 4.593 -4.018 -19.274 1.00 96.88 101 VAL A CA 1
ATOM 769 C C . VAL A 1 101 ? 5.446 -2.986 -20.018 1.00 96.88 101 VAL A C 1
ATOM 771 O O . VAL A 1 101 ? 5.191 -2.684 -21.182 1.00 96.88 101 VAL A O 1
ATOM 774 N N . ARG A 1 102 ? 6.466 -2.426 -19.351 1.00 93.69 102 ARG A N 1
ATOM 775 C CA . ARG A 1 102 ? 7.406 -1.454 -19.955 1.00 93.69 102 ARG A CA 1
ATOM 776 C C . ARG A 1 102 ? 8.693 -2.092 -20.471 1.00 93.69 102 ARG A C 1
ATOM 778 O O . ARG A 1 102 ? 9.431 -1.476 -21.235 1.00 93.69 102 ARG A O 1
ATOM 785 N N . SER A 1 103 ? 8.982 -3.307 -20.025 1.00 94.25 103 SER A N 1
ATOM 786 C CA . SER A 1 103 ? 10.158 -4.090 -20.389 1.00 94.25 103 SER A CA 1
ATOM 787 C C . SER A 1 103 ? 9.879 -5.573 -20.149 1.00 94.25 103 SER A C 1
ATOM 789 O O . SER A 1 103 ? 8.901 -5.920 -19.490 1.00 94.25 103 SER A O 1
ATOM 791 N N . SER A 1 104 ? 10.775 -6.454 -20.596 1.00 96.19 104 SER A N 1
ATOM 792 C CA . SER A 1 104 ? 10.695 -7.883 -20.267 1.00 96.19 104 SER A CA 1
ATOM 793 C C . SER A 1 104 ? 10.796 -8.174 -18.762 1.00 96.19 104 SER A C 1
ATOM 795 O O . SER A 1 104 ? 10.483 -9.279 -18.345 1.00 96.19 104 SER A O 1
ATOM 797 N N . LEU A 1 105 ? 11.240 -7.210 -17.943 1.00 95.75 105 LEU A N 1
ATOM 798 C CA . LEU A 1 105 ? 11.277 -7.334 -16.480 1.00 95.75 105 LEU A CA 1
ATOM 799 C C . LEU A 1 105 ? 9.904 -7.105 -15.828 1.00 95.75 105 LEU A C 1
ATOM 801 O O . LEU A 1 105 ? 9.712 -7.466 -14.671 1.00 95.75 105 LEU A O 1
ATOM 805 N N . ASP A 1 106 ? 8.967 -6.494 -16.556 1.00 96.12 106 ASP A N 1
ATOM 806 C CA . ASP A 1 106 ? 7.596 -6.242 -16.102 1.00 96.12 106 ASP A CA 1
ATOM 807 C C . ASP A 1 106 ? 6.610 -7.315 -16.610 1.00 96.12 106 ASP A C 1
ATOM 809 O O . ASP A 1 106 ? 5.419 -7.242 -16.318 1.00 96.12 106 ASP A O 1
ATOM 813 N N . ASP A 1 107 ? 7.099 -8.300 -17.372 1.00 95.31 107 ASP A N 1
ATOM 814 C CA . ASP A 1 107 ? 6.321 -9.415 -17.914 1.00 95.31 107 ASP A CA 1
ATOM 815 C C . ASP A 1 107 ? 6.384 -10.646 -16.975 1.00 95.31 107 ASP A C 1
ATOM 817 O O . ASP A 1 107 ? 7.456 -10.965 -16.449 1.00 95.31 107 ASP A O 1
ATOM 821 N N . PRO A 1 108 ? 5.270 -11.364 -16.732 1.00 96.94 108 PRO A N 1
ATOM 822 C CA . PRO A 1 108 ? 3.916 -11.055 -17.181 1.00 96.94 108 PRO A CA 1
ATOM 823 C C . PRO A 1 108 ? 3.305 -9.860 -16.440 1.00 96.94 108 PRO A C 1
ATOM 825 O O . PRO A 1 108 ? 3.679 -9.553 -15.303 1.00 96.94 108 PRO A O 1
ATOM 828 N N . SER A 1 109 ? 2.315 -9.233 -17.083 1.00 97.44 109 SER A N 1
ATOM 829 C CA . SER A 1 109 ? 1.443 -8.218 -16.476 1.00 97.44 109 SER A CA 1
ATOM 830 C C . SER A 1 109 ? 0.983 -8.639 -15.070 1.00 97.44 109 SER A C 1
ATOM 832 O O . SER A 1 109 ? 0.706 -9.817 -14.834 1.00 97.44 109 SER A O 1
ATOM 834 N N . LEU A 1 110 ? 0.917 -7.682 -14.137 1.00 96.88 110 LEU A N 1
ATOM 835 C CA . LEU A 1 110 ? 0.549 -7.867 -12.723 1.00 96.88 110 LEU A CA 1
ATOM 836 C C . LEU A 1 110 ? 1.511 -8.719 -11.885 1.00 96.88 110 LEU A C 1
ATOM 838 O O . LEU A 1 110 ? 1.256 -8.912 -10.699 1.00 96.88 110 LEU A O 1
ATOM 842 N N . SER A 1 111 ? 2.624 -9.211 -12.433 1.00 94.88 111 SER A N 1
ATOM 843 C CA . SER A 1 111 ? 3.506 -10.131 -11.702 1.00 94.88 111 SER A CA 1
ATOM 844 C C . SER A 1 111 ? 4.015 -9.569 -10.370 1.00 94.88 111 SER A C 1
ATOM 846 O O . SER A 1 111 ? 3.982 -10.280 -9.370 1.00 94.88 111 SER A O 1
ATOM 848 N N . ALA A 1 112 ? 4.422 -8.297 -10.328 1.00 94.56 112 ALA A N 1
ATOM 849 C CA . ALA A 1 112 ? 4.841 -7.641 -9.089 1.00 94.56 112 ALA A CA 1
ATOM 850 C C . ALA A 1 112 ? 3.675 -7.464 -8.103 1.00 94.56 112 ALA A C 1
ATOM 852 O O . ALA A 1 112 ? 3.833 -7.728 -6.917 1.00 94.56 112 ALA A O 1
ATOM 853 N N . PHE A 1 113 ? 2.491 -7.066 -8.574 1.00 95.88 113 PHE A N 1
ATOM 854 C CA . PHE A 1 113 ? 1.319 -6.941 -7.706 1.00 95.88 113 PHE A CA 1
ATOM 855 C C . PHE A 1 113 ? 0.950 -8.289 -7.074 1.00 95.88 113 PHE A C 1
ATOM 857 O O . PHE A 1 113 ? 0.784 -8.382 -5.862 1.00 95.88 113 PHE A O 1
ATOM 864 N N . LEU A 1 114 ? 0.887 -9.353 -7.878 1.00 94.12 114 LEU A N 1
ATOM 865 C CA . LEU A 1 114 ? 0.542 -10.694 -7.404 1.00 94.12 114 LEU A CA 1
ATOM 866 C C . LEU A 1 114 ? 1.557 -11.225 -6.384 1.00 94.12 114 LEU A C 1
ATOM 868 O O . LEU A 1 114 ? 1.163 -11.845 -5.400 1.00 94.12 114 LEU A O 1
ATOM 872 N N . GLU A 1 115 ? 2.845 -10.960 -6.600 1.00 92.56 115 GLU A N 1
ATOM 873 C CA . GLU A 1 115 ? 3.922 -11.361 -5.691 1.00 92.56 115 GLU A CA 1
ATOM 874 C C . GLU A 1 115 ? 3.832 -10.664 -4.326 1.00 92.56 115 GLU A C 1
ATOM 876 O O . GLU A 1 115 ? 4.116 -11.289 -3.310 1.00 92.56 115 GLU A O 1
ATOM 881 N N . ASN A 1 116 ? 3.393 -9.403 -4.284 1.00 91.00 116 ASN A N 1
ATOM 882 C CA . ASN A 1 116 ? 3.386 -8.615 -3.049 1.00 91.00 116 ASN A CA 1
ATOM 883 C C . ASN A 1 116 ? 2.022 -8.622 -2.330 1.00 91.00 116 ASN A C 1
ATOM 885 O O . ASN A 1 116 ? 1.990 -8.685 -1.108 1.00 91.00 116 ASN A O 1
ATOM 889 N N . PHE A 1 117 ? 0.896 -8.629 -3.052 1.00 91.75 117 PHE A N 1
ATOM 890 C CA . PHE A 1 117 ? -0.458 -8.554 -2.473 1.00 91.75 117 PHE A CA 1
ATOM 891 C C . PHE A 1 117 ? -1.242 -9.873 -2.507 1.00 91.75 117 PHE A C 1
ATOM 893 O O . PHE A 1 117 ? -2.239 -10.010 -1.798 1.00 91.75 117 PHE A O 1
ATOM 900 N N . CYS A 1 118 ? -0.841 -10.846 -3.332 1.00 90.25 118 CYS A N 1
ATOM 901 C CA . CYS A 1 118 ? -1.576 -12.108 -3.512 1.00 90.25 118 CYS A CA 1
ATOM 902 C C . CYS A 1 118 ? -0.759 -13.357 -3.157 1.00 90.25 118 CYS A C 1
ATOM 904 O O . CYS A 1 118 ? -1.246 -14.476 -3.345 1.00 90.25 118 CYS A O 1
ATOM 906 N N . ALA A 1 119 ? 0.461 -13.192 -2.639 1.00 83.25 119 ALA A N 1
ATOM 907 C CA . ALA A 1 119 ? 1.257 -14.312 -2.165 1.00 83.25 119 ALA A CA 1
ATOM 908 C C . ALA A 1 119 ? 0.545 -15.049 -1.011 1.00 83.25 119 ALA A C 1
ATOM 910 O O . ALA A 1 119 ? -0.148 -14.426 -0.199 1.00 83.25 119 ALA A O 1
ATOM 911 N N . PRO A 1 120 ? 0.705 -16.383 -0.907 1.00 74.38 120 PRO A N 1
ATOM 912 C CA . PRO A 1 120 ? 0.190 -17.137 0.227 1.00 74.38 120 PRO A CA 1
ATOM 913 C C . PRO A 1 120 ? 0.707 -16.552 1.543 1.00 74.38 120 PRO A C 1
ATOM 915 O O . PRO A 1 120 ? 1.899 -16.271 1.666 1.00 74.38 120 PRO A O 1
ATOM 918 N N . ARG A 1 121 ? -0.175 -16.407 2.541 1.00 62.88 121 ARG A N 1
ATOM 919 C CA . ARG A 1 121 ? 0.229 -15.935 3.872 1.00 62.88 121 ARG A CA 1
ATOM 920 C C . ARG A 1 121 ? 1.306 -16.858 4.439 1.00 62.88 121 ARG A C 1
ATOM 922 O O . ARG A 1 121 ? 1.038 -18.026 4.719 1.00 62.88 121 ARG A O 1
ATOM 929 N N . THR A 1 122 ? 2.495 -16.323 4.677 1.00 52.31 122 THR A N 1
ATOM 930 C CA . THR A 1 122 ? 3.397 -16.890 5.675 1.00 52.31 122 THR A CA 1
ATOM 931 C C . THR A 1 122 ? 2.808 -16.556 7.045 1.00 52.31 122 THR A C 1
ATOM 933 O O . THR A 1 122 ? 2.322 -15.452 7.280 1.00 52.31 122 THR A O 1
ATOM 936 N N . THR A 1 123 ? 2.745 -17.531 7.950 1.00 39.25 123 THR A N 1
ATOM 937 C CA . THR A 1 123 ? 2.280 -17.325 9.328 1.00 39.25 123 THR A CA 1
ATOM 938 C C . THR A 1 123 ? 3.196 -16.329 10.037 1.00 39.25 123 THR A C 1
ATOM 940 O O . THR A 1 123 ? 4.220 -16.726 10.585 1.00 39.25 123 THR A O 1
ATOM 943 N N . VAL A 1 124 ? 2.832 -15.047 10.035 1.00 40.75 124 VAL A N 1
ATOM 944 C CA . VAL A 1 124 ? 3.414 -14.044 10.927 1.00 40.75 124 VAL A CA 1
ATOM 945 C C . VAL A 1 124 ? 2.369 -13.707 11.983 1.00 40.75 124 VAL A C 1
ATOM 947 O O . VAL A 1 124 ? 1.308 -13.149 11.712 1.00 40.75 124 VAL A O 1
ATOM 950 N N . THR A 1 125 ? 2.654 -14.132 13.207 1.00 32.41 125 THR A N 1
ATOM 951 C CA . THR A 1 125 ? 1.967 -13.711 14.426 1.00 32.41 125 THR A CA 1
ATOM 952 C C . THR A 1 125 ? 2.297 -12.243 14.701 1.00 32.41 125 THR A C 1
ATOM 954 O O . THR A 1 125 ? 3.428 -11.948 15.063 1.00 32.41 125 THR A O 1
ATOM 957 N N . HIS A 1 126 ? 1.280 -11.382 14.588 1.00 32.59 126 HIS A N 1
ATOM 958 C CA . HIS A 1 126 ? 1.262 -9.933 14.856 1.00 32.59 126 HIS A CA 1
ATOM 959 C C . HIS A 1 126 ? 2.051 -9.039 13.876 1.00 32.59 126 HIS A C 1
ATOM 961 O O . HIS A 1 126 ? 3.276 -9.025 13.879 1.00 32.59 126 HIS A O 1
ATOM 967 N N . GLY A 1 127 ? 1.301 -8.216 13.127 1.00 36.94 127 GLY A N 1
ATOM 968 C CA . GLY A 1 127 ? 1.792 -7.075 12.344 1.00 36.94 127 GLY A CA 1
ATOM 969 C C . GLY A 1 127 ? 2.176 -7.408 10.898 1.00 36.94 127 GLY A C 1
ATOM 970 O O . GLY A 1 127 ? 3.096 -8.181 10.673 1.00 36.94 127 GLY A O 1
ATOM 971 N N . ALA A 1 128 ? 1.485 -6.767 9.948 1.00 35.91 128 ALA A N 1
ATOM 972 C CA . ALA A 1 128 ? 1.667 -6.803 8.490 1.00 35.91 128 ALA A CA 1
ATOM 973 C C . ALA A 1 128 ? 1.236 -8.092 7.747 1.00 35.91 128 ALA A C 1
ATOM 975 O O . ALA A 1 128 ? 1.971 -9.064 7.611 1.00 35.91 128 ALA A O 1
ATOM 976 N N . VAL A 1 129 ? 0.053 -8.044 7.124 1.00 42.41 129 VAL A N 1
ATOM 977 C CA . VAL A 1 129 ? -0.122 -8.612 5.774 1.00 42.41 129 VAL A CA 1
ATOM 978 C C . VAL A 1 129 ? 0.315 -7.461 4.862 1.00 42.41 129 VAL A C 1
ATOM 980 O O . VAL A 1 129 ? -0.501 -6.597 4.575 1.00 42.41 129 VAL A O 1
ATOM 983 N N . ILE A 1 130 ? 1.611 -7.178 4.701 1.00 41.50 130 ILE A N 1
ATOM 984 C CA . ILE A 1 130 ? 2.559 -7.766 3.743 1.00 41.50 130 ILE A CA 1
ATOM 985 C C . ILE A 1 130 ? 3.993 -7.612 4.311 1.00 41.50 130 ILE A C 1
ATOM 987 O O . ILE A 1 130 ? 4.454 -6.486 4.461 1.00 41.50 130 ILE A O 1
ATOM 991 N N . TRP A 1 131 ? 4.714 -8.704 4.608 1.00 36.19 131 TRP A N 1
ATOM 992 C CA . TRP A 1 131 ? 6.195 -8.749 4.712 1.00 36.19 131 TRP A CA 1
ATOM 993 C C . TRP A 1 131 ? 6.673 -10.219 4.721 1.00 36.19 131 TRP A C 1
ATOM 995 O O . TRP A 1 131 ? 6.058 -11.052 5.391 1.00 36.19 131 TRP A O 1
ATOM 1005 N N . PRO A 1 132 ? 7.752 -10.573 3.992 1.00 48.19 132 PRO A N 1
ATOM 1006 C CA . PRO A 1 132 ? 9.074 -10.428 4.588 1.00 48.19 132 PRO A CA 1
ATOM 1007 C C . PRO A 1 132 ? 10.095 -9.814 3.618 1.00 48.19 132 PRO A C 1
ATOM 1009 O O . PRO A 1 132 ? 10.537 -10.466 2.678 1.00 48.19 132 PRO A O 1
ATOM 1012 N N . TYR A 1 133 ? 10.570 -8.602 3.893 1.00 35.31 133 TYR A N 1
ATOM 1013 C CA . TYR A 1 133 ? 11.918 -8.210 3.488 1.00 35.31 133 TYR A CA 1
ATOM 1014 C C . TYR A 1 133 ? 12.874 -8.590 4.619 1.00 35.31 133 TYR A C 1
ATOM 1016 O O . TYR A 1 133 ? 12.870 -8.034 5.723 1.00 35.31 133 TYR A O 1
ATOM 1024 N N . HIS A 1 134 ? 13.721 -9.561 4.312 1.00 29.86 134 HIS A N 1
ATOM 1025 C CA . HIS A 1 134 ? 15.015 -9.697 4.947 1.00 29.86 134 HIS A CA 1
ATOM 1026 C C . HIS A 1 134 ? 15.853 -8.480 4.545 1.00 29.86 134 HIS A C 1
ATOM 1028 O O . HIS A 1 134 ? 16.293 -8.384 3.402 1.00 29.86 134 HIS A O 1
ATOM 1034 N N . ALA A 1 135 ? 16.073 -7.550 5.472 1.00 28.22 135 ALA A N 1
ATOM 1035 C CA . ALA A 1 135 ? 17.186 -6.624 5.336 1.00 28.22 135 ALA A CA 1
ATOM 1036 C C . ALA A 1 135 ? 18.489 -7.443 5.374 1.00 28.22 135 ALA A C 1
ATOM 1038 O O . ALA A 1 135 ? 18.765 -8.129 6.362 1.00 28.22 135 ALA A O 1
ATOM 1039 N N . GLN A 1 136 ? 19.246 -7.406 4.279 1.00 30.77 136 GLN A N 1
ATOM 1040 C CA . GLN A 1 136 ? 20.705 -7.398 4.353 1.00 30.77 136 GLN A CA 1
ATOM 1041 C C . GLN A 1 136 ? 21.152 -5.945 4.268 1.00 30.77 136 GLN A C 1
ATOM 1043 O O . GLN A 1 136 ? 20.545 -5.209 3.454 1.00 30.77 136 GLN A O 1
#

Radius of gyration: 15.52 Å; chains: 1; bounding box: 41×31×43 Å

pLDDT: mean 88.21, std 18.55, range [28.22, 98.56]

Foldseek 3Di:
DDPVVPDDPVLVVLLVVVPDAAAAEEEQLEQQDVVSLVVLVVLLVQQDPPRRSNGHQEYEYEAPQYADPLLQVRCCRRHCVSNVSPWHEYAYDHDVRCQDDPDPSCPPGNPNVCVFHVDDDDDDDDTDPGDDDDDD

Secondary structure (DSSP, 8-state):
--GGGGS-HHHHHHHHHHT--EEEEE----SS-HHHHHHHHHHHHT--SS-GGGSEEEEEE-S--S-SS-HHHHHIIIIITTTTT--SEEEE---TTTT--SSTTS-STTHHHHHHHSSPPP--SSS-SS------

Sequence (136 aa):
MALADFFSANDIQAISGFGSLSFHAMGDSGVGTPEQHAVADAMSRDLNVSHPEQGPAFLLHLGDIIYGPNKKAEYANRFYRPDDNYHNLIFGIPGNHDGEVRSSLDDPSLSAFLENFCAPRTTVTHGAVIWPYHAQ